Protein AF-A0AAU9QYN7-F1 (afdb_monomer)

Radius of gyration: 12.37 Å; Cα contacts (8 Å, |Δi|>4): 288; chains: 1; bounding box: 33×27×31 Å

Secondary structure (DSSP, 8-state):
--EEEESSEEEEEEEEEEEEEEEEEEEEEEEEEEEEEEEEEEEEEEEEEEEEEEEEEEEEEEEEEEEEEEEEEEEESS--EEEE--SS--------

Mean predicted aligned error: 6.16 Å

Structure (mmCIF, N/CA/C/O backbone):
data_AF-A0AAU9QYN7-F1
#
_entry.id   AF-A0AAU9QYN7-F1
#
loop_
_atom_site.group_PDB
_atom_site.id
_atom_site.type_symbol
_atom_site.label_atom_id
_atom_sit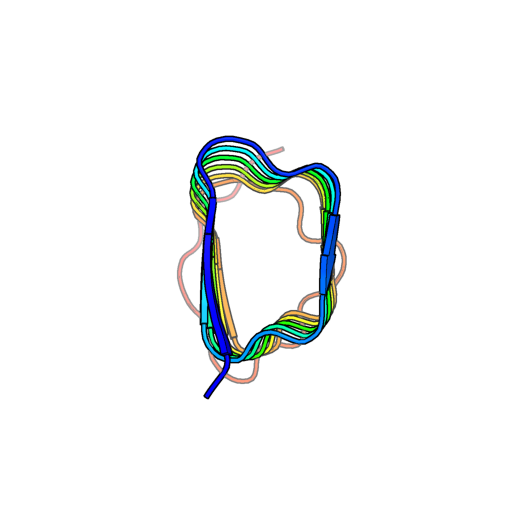e.label_alt_id
_atom_site.label_comp_id
_atom_site.label_asym_id
_atom_site.label_entity_id
_atom_site.label_seq_id
_atom_site.pdbx_PDB_ins_code
_atom_site.Cartn_x
_atom_site.Cartn_y
_atom_site.Cartn_z
_atom_site.occupancy
_atom_site.B_iso_or_equiv
_atom_site.auth_seq_id
_atom_site.auth_comp_id
_atom_site.auth_asym_id
_atom_site.auth_atom_id
_atom_site.pdbx_PDB_model_num
ATOM 1 N N . MET A 1 1 ? 12.927 -6.920 -10.450 1.00 75.50 1 MET A N 1
ATOM 2 C CA . MET A 1 1 ? 12.733 -6.107 -9.238 1.00 75.50 1 MET A CA 1
ATOM 3 C C . MET A 1 1 ? 12.424 -4.697 -9.678 1.00 75.50 1 MET A C 1
ATOM 5 O O . MET A 1 1 ? 13.339 -3.907 -9.887 1.00 75.50 1 MET A O 1
ATOM 9 N N . ASP A 1 2 ? 11.140 -4.434 -9.881 1.00 91.06 2 ASP A N 1
ATOM 10 C CA . ASP A 1 2 ? 10.606 -3.170 -10.371 1.00 91.06 2 ASP A CA 1
ATOM 11 C C . ASP A 1 2 ? 10.198 -2.288 -9.193 1.00 91.06 2 ASP A C 1
ATOM 13 O O . ASP A 1 2 ? 9.300 -2.610 -8.411 1.00 91.06 2 ASP A O 1
ATOM 17 N N . VAL A 1 3 ? 10.904 -1.165 -9.048 1.00 93.00 3 VAL A N 1
ATOM 18 C CA . VAL A 1 3 ? 10.745 -0.241 -7.924 1.00 93.00 3 VAL A CA 1
ATOM 19 C C . VAL A 1 3 ? 10.394 1.142 -8.447 1.00 93.00 3 VAL A C 1
ATOM 21 O O . VAL A 1 3 ? 11.114 1.691 -9.280 1.00 93.00 3 VAL A O 1
ATOM 24 N N . ALA A 1 4 ? 9.334 1.754 -7.915 1.00 91.62 4 ALA A N 1
ATOM 25 C CA . ALA A 1 4 ? 9.010 3.143 -8.229 1.00 91.6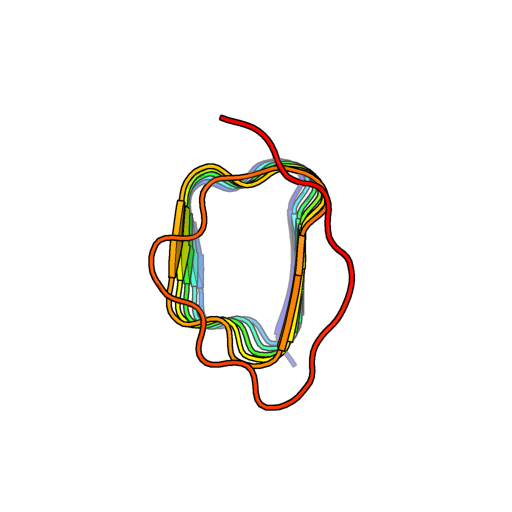2 4 ALA A CA 1
ATOM 26 C C . ALA A 1 4 ? 8.757 4.000 -6.992 1.00 91.62 4 ALA A C 1
ATOM 28 O O . ALA A 1 4 ? 8.053 3.624 -6.052 1.00 91.62 4 ALA A O 1
ATOM 29 N N . ALA A 1 5 ? 9.271 5.225 -7.050 1.00 93.12 5 ALA A N 1
ATOM 30 C CA . ALA A 1 5 ? 8.931 6.299 -6.134 1.00 93.12 5 ALA A CA 1
ATOM 31 C C . ALA A 1 5 ? 8.175 7.381 -6.910 1.00 93.12 5 ALA A C 1
ATOM 33 O O . ALA A 1 5 ? 8.741 8.072 -7.755 1.00 93.12 5 ALA A O 1
ATOM 34 N N . VAL A 1 6 ? 6.882 7.534 -6.629 1.00 90.69 6 VAL A N 1
ATOM 35 C CA . VAL A 1 6 ? 6.004 8.439 -7.372 1.00 90.69 6 VAL A CA 1
ATOM 36 C C . VAL A 1 6 ? 5.391 9.480 -6.444 1.00 90.69 6 VAL A C 1
ATOM 38 O O . VAL A 1 6 ? 4.692 9.183 -5.472 1.00 90.69 6 VAL A O 1
ATOM 41 N N . LYS A 1 7 ? 5.629 10.755 -6.762 1.00 89.69 7 LYS A N 1
ATOM 42 C CA . LYS A 1 7 ? 5.030 11.877 -6.028 1.00 89.69 7 LYS A CA 1
ATOM 43 C C . LYS A 1 7 ? 3.533 12.009 -6.329 1.00 89.69 7 LYS A C 1
ATOM 45 O O . LYS A 1 7 ? 2.742 12.240 -5.418 1.00 89.69 7 LYS A O 1
ATOM 50 N N . THR A 1 8 ? 3.166 11.832 -7.591 1.00 88.19 8 THR A N 1
ATOM 51 C CA . THR A 1 8 ? 1.795 11.901 -8.104 1.00 88.19 8 THR A CA 1
ATOM 52 C C . THR A 1 8 ? 1.685 10.947 -9.278 1.00 88.19 8 THR A C 1
ATOM 54 O O . THR A 1 8 ? 2.368 11.140 -10.279 1.00 88.19 8 THR A O 1
ATOM 57 N N . GLY A 1 9 ? 0.870 9.906 -9.135 1.00 82.25 9 GLY A N 1
ATOM 58 C CA . GLY A 1 9 ? 0.658 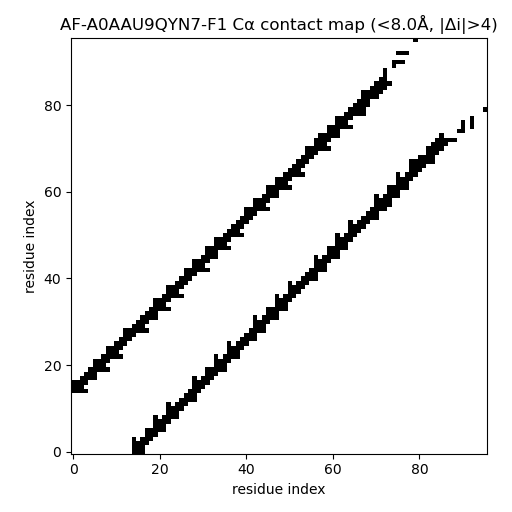8.889 -10.159 1.00 82.25 9 GLY A CA 1
ATOM 59 C C . GLY A 1 9 ? -0.826 8.664 -10.391 1.00 82.25 9 GLY A C 1
ATOM 60 O O . GLY A 1 9 ? -1.606 8.540 -9.446 1.00 82.25 9 GLY A O 1
ATOM 61 N N . THR A 1 10 ? -1.234 8.609 -11.652 1.00 85.88 10 THR A N 1
ATOM 62 C CA . THR A 1 10 ? -2.614 8.269 -12.010 1.00 85.88 10 THR A CA 1
ATOM 63 C C . THR A 1 10 ? -2.816 6.758 -11.932 1.00 85.88 10 THR A C 1
ATOM 65 O O . THR A 1 10 ? -3.726 6.290 -11.250 1.00 85.88 10 THR A O 1
ATOM 68 N N . VAL A 1 11 ? -1.926 5.983 -12.549 1.00 91.56 11 VAL A N 1
ATOM 69 C CA . VAL A 1 11 ? -1.988 4.520 -12.574 1.00 91.56 11 VAL A CA 1
ATOM 70 C C . VAL A 1 11 ? -0.587 3.947 -12.371 1.00 91.56 11 VAL A C 1
ATOM 72 O O . VAL A 1 11 ? 0.317 4.284 -13.128 1.00 91.56 11 VAL A O 1
ATOM 75 N N . LEU A 1 12 ? -0.413 3.079 -11.372 1.00 89.50 12 LEU A N 1
ATOM 76 C CA . LEU A 1 12 ? 0.750 2.193 -11.260 1.00 89.50 12 LEU A CA 1
ATOM 77 C C . LEU A 1 12 ? 0.284 0.740 -11.215 1.00 89.50 12 LEU A C 1
ATOM 79 O O . LEU A 1 12 ? -0.734 0.436 -10.581 1.00 89.50 12 LEU A O 1
ATOM 83 N N . ARG A 1 13 ? 1.019 -0.131 -11.904 1.00 92.19 13 ARG A N 1
ATOM 84 C CA . ARG A 1 13 ? 0.708 -1.551 -12.044 1.00 92.19 13 ARG A CA 1
ATOM 85 C C . ARG A 1 13 ? 1.972 -2.385 -12.101 1.00 92.19 13 ARG A C 1
ATOM 87 O O . ARG A 1 13 ? 2.947 -1.900 -12.660 1.00 92.19 13 ARG A O 1
ATOM 94 N N . ASP A 1 14 ? 1.880 -3.613 -11.604 1.00 93.06 1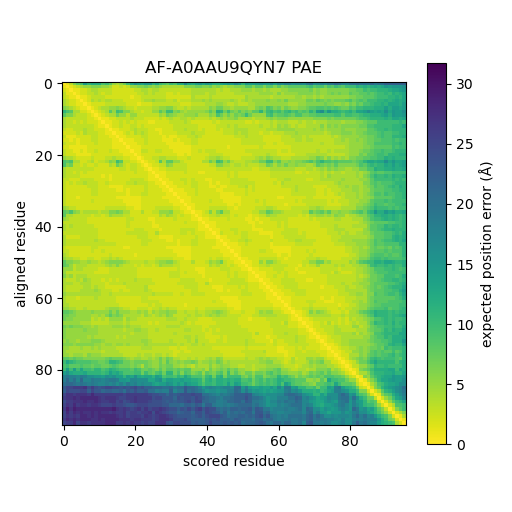4 ASP A N 1
ATOM 95 C CA . ASP A 1 14 ? 2.870 -4.670 -11.823 1.00 93.06 14 ASP A CA 1
ATOM 96 C C . ASP A 1 14 ? 4.267 -4.254 -11.324 1.00 93.06 14 ASP A C 1
ATOM 98 O O . ASP A 1 14 ? 5.252 -4.288 -12.054 1.00 93.06 14 ASP A O 1
ATOM 102 N N . LEU A 1 15 ? 4.324 -3.784 -10.073 1.00 91.06 15 LEU A N 1
ATOM 103 C CA . LEU A 1 15 ? 5.557 -3.357 -9.406 1.00 91.06 15 LEU A CA 1
ATOM 104 C C . LEU A 1 15 ? 5.839 -4.257 -8.211 1.00 91.06 15 LEU A C 1
ATOM 106 O O . LEU A 1 15 ? 4.958 -4.496 -7.389 1.00 91.06 15 LEU A O 1
ATOM 110 N N . ASP A 1 16 ? 7.098 -4.634 -8.024 1.00 93.94 16 ASP A N 1
ATOM 111 C CA . ASP A 1 16 ? 7.507 -5.320 -6.801 1.00 93.94 16 ASP A CA 1
ATOM 112 C C . ASP A 1 16 ? 7.395 -4.374 -5.593 1.00 93.94 16 ASP A C 1
ATOM 114 O O . ASP A 1 16 ? 6.864 -4.738 -4.544 1.00 93.94 16 ASP A O 1
ATOM 118 N N . VAL A 1 17 ? 7.856 -3.124 -5.736 1.00 92.31 17 VAL A N 1
ATOM 119 C CA . VAL A 1 17 ? 7.821 -2.132 -4.651 1.00 92.31 17 VAL A CA 1
ATOM 120 C C . VAL A 1 17 ? 7.397 -0.758 -5.161 1.00 92.31 17 VAL A C 1
ATOM 122 O O . VAL A 1 17 ? 8.017 -0.192 -6.061 1.00 92.31 17 VAL A O 1
ATOM 125 N N . ALA A 1 18 ? 6.398 -0.146 -4.522 1.00 92.81 18 ALA A N 1
ATOM 126 C CA . ALA A 1 18 ? 6.020 1.235 -4.813 1.00 92.81 18 ALA A CA 1
ATOM 127 C C . ALA A 1 18 ? 5.923 2.112 -3.562 1.00 92.81 18 ALA A C 1
ATOM 129 O O . ALA A 1 18 ? 5.254 1.787 -2.580 1.00 92.81 18 ALA A O 1
ATOM 130 N N . THR A 1 19 ? 6.517 3.301 -3.644 1.00 94.12 19 THR A N 1
ATOM 131 C CA . THR A 1 19 ? 6.289 4.390 -2.691 1.00 94.12 19 THR A CA 1
ATOM 132 C C . THR A 1 19 ? 5.536 5.513 -3.386 1.00 94.12 19 THR A C 1
ATOM 134 O O . THR A 1 19 ? 6.065 6.168 -4.283 1.00 94.12 19 THR A O 1
ATOM 137 N N . VAL A 1 20 ? 4.294 5.761 -2.968 1.00 92.06 20 VAL A N 1
ATOM 138 C CA . VAL A 1 20 ? 3.390 6.701 -3.637 1.00 92.06 20 VAL A CA 1
ATOM 139 C C . VAL A 1 20 ? 2.886 7.755 -2.658 1.00 92.06 20 VAL A C 1
ATOM 141 O O . VAL A 1 20 ? 2.217 7.461 -1.664 1.00 92.06 20 VAL A O 1
ATOM 144 N N . LYS A 1 21 ? 3.167 9.031 -2.939 1.00 91.81 21 LYS A N 1
ATOM 145 C CA . LYS A 1 21 ? 2.641 10.131 -2.115 1.00 91.81 21 LYS A CA 1
ATOM 146 C C . LYS A 1 21 ? 1.168 10.412 -2.431 1.00 91.81 21 LYS A C 1
ATOM 148 O O . LYS A 1 21 ? 0.382 10.592 -1.504 1.00 91.81 21 LYS A O 1
ATOM 153 N N . ALA A 1 22 ? 0.797 10.434 -3.706 1.00 88.81 22 ALA A N 1
ATOM 154 C CA . ALA A 1 22 ? -0.587 10.548 -4.153 1.00 88.81 22 ALA A CA 1
ATOM 155 C C . ALA A 1 22 ? -0.817 9.649 -5.376 1.00 88.81 22 ALA A C 1
ATOM 157 O O . ALA A 1 22 ? -0.165 9.832 -6.403 1.00 88.81 22 ALA A O 1
ATOM 158 N N . GLY A 1 23 ? -1.714 8.671 -5.250 1.00 86.12 23 GLY A N 1
ATOM 159 C CA . GLY A 1 23 ? -2.032 7.696 -6.293 1.00 86.12 23 GLY A C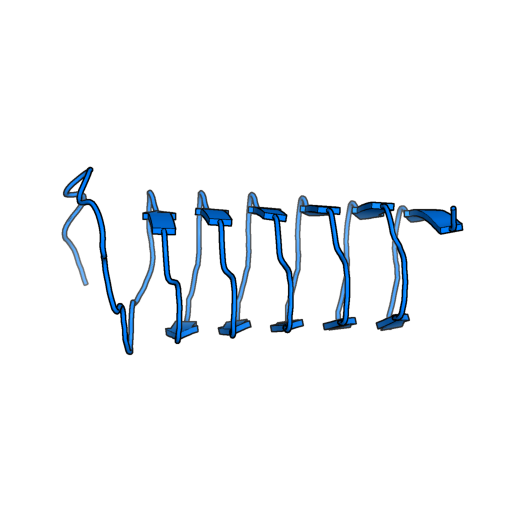A 1
ATOM 160 C C . GLY A 1 23 ? -3.535 7.596 -6.538 1.00 86.12 23 GLY A C 1
ATOM 161 O O . GLY A 1 23 ? -4.303 7.500 -5.580 1.00 86.12 23 GLY A O 1
ATOM 162 N N . MET A 1 24 ? -3.984 7.588 -7.796 1.00 86.31 24 MET A N 1
ATOM 163 C CA . MET A 1 24 ? -5.404 7.322 -8.078 1.00 86.31 24 MET A CA 1
ATOM 164 C C . MET A 1 24 ? -5.697 5.818 -8.116 1.00 86.31 24 MET A C 1
ATOM 166 O O . MET A 1 24 ? -6.639 5.371 -7.469 1.00 86.31 24 MET A O 1
ATOM 170 N N . SER A 1 25 ? -4.898 5.036 -8.847 1.00 91.88 25 SER A N 1
ATOM 171 C CA . SER A 1 25 ? -5.069 3.584 -8.983 1.00 91.88 25 SER A CA 1
ATOM 172 C C . SER A 1 25 ? -3.736 2.846 -8.866 1.00 91.88 25 SER A C 1
ATOM 174 O O . SER A 1 25 ? -2.841 3.071 -9.675 1.00 91.88 25 SER A O 1
ATOM 176 N N . LEU A 1 26 ? -3.627 1.945 -7.891 1.00 90.69 26 LEU A N 1
ATOM 177 C CA . LEU A 1 26 ? -2.465 1.082 -7.653 1.00 90.69 26 LEU A CA 1
ATOM 178 C C . LEU A 1 26 ? -2.920 -0.377 -7.689 1.00 90.69 26 LEU A C 1
ATOM 180 O O . LEU A 1 26 ? -3.906 -0.706 -7.022 1.00 90.69 26 LEU A O 1
ATOM 184 N N . ARG A 1 27 ? -2.265 -1.221 -8.494 1.00 93.31 27 ARG A N 1
ATOM 185 C CA . ARG A 1 27 ? -2.665 -2.626 -8.675 1.00 93.31 27 ARG A CA 1
ATOM 186 C C . ARG A 1 27 ? -1.493 -3.576 -8.839 1.00 93.31 27 ARG A C 1
ATOM 188 O O . ARG A 1 27 ? -0.544 -3.187 -9.505 1.00 93.31 27 ARG A O 1
ATOM 195 N N . ASN A 1 28 ? -1.620 -4.811 -8.360 1.00 93.75 28 ASN A N 1
ATOM 196 C CA . ASN A 1 28 ? -0.599 -5.852 -8.510 1.00 93.75 28 ASN A CA 1
ATOM 197 C C . ASN A 1 28 ? 0.753 -5.371 -7.969 1.00 93.75 28 ASN A C 1
ATOM 199 O O . ASN A 1 28 ? 1.722 -5.221 -8.716 1.00 93.75 28 ASN A O 1
ATOM 203 N N . LEU A 1 29 ? 0.772 -5.012 -6.685 1.00 90.31 29 LEU A N 1
ATOM 204 C CA . LEU A 1 29 ? 1.982 -4.558 -6.005 1.00 90.31 29 LEU A CA 1
ATOM 205 C C . LEU A 1 29 ? 2.319 -5.530 -4.885 1.00 90.31 29 LEU A C 1
ATOM 207 O O . LEU A 1 29 ? 1.503 -5.700 -3.982 1.00 90.31 29 LEU A O 1
ATOM 211 N N . ALA A 1 30 ? 3.532 -6.078 -4.874 1.00 92.62 30 ALA A N 1
ATOM 212 C CA . ALA A 1 30 ? 3.939 -6.923 -3.754 1.00 92.62 30 ALA A CA 1
ATOM 213 C C . ALA A 1 30 ? 4.055 -6.083 -2.468 1.00 92.62 30 ALA A C 1
ATOM 215 O O . ALA A 1 30 ? 3.475 -6.420 -1.440 1.00 92.62 30 ALA A O 1
ATOM 216 N N . LEU A 1 31 ? 4.725 -4.923 -2.527 1.00 92.62 31 LEU A N 1
ATOM 217 C CA . LEU A 1 31 ? 4.814 -3.988 -1.401 1.00 92.62 31 LEU A CA 1
ATOM 218 C C . LEU A 1 31 ? 4.467 -2.553 -1.806 1.00 92.62 31 LEU A C 1
ATOM 220 O O . LEU A 1 31 ? 5.093 -1.960 -2.686 1.00 92.62 31 LEU A O 1
ATOM 224 N N . ALA A 1 32 ? 3.517 -1.939 -1.097 1.00 92.31 32 ALA A N 1
ATOM 225 C CA . ALA A 1 32 ? 3.124 -0.552 -1.327 1.00 92.31 32 ALA A CA 1
ATOM 226 C C . ALA A 1 32 ? 3.144 0.294 -0.049 1.00 92.31 32 ALA A C 1
ATOM 228 O O . ALA A 1 32 ? 2.483 -0.014 0.943 1.00 92.31 32 ALA A O 1
ATOM 229 N N . THR A 1 33 ? 3.818 1.443 -0.110 1.00 94.69 33 THR A N 1
ATOM 230 C CA . THR A 1 33 ? 3.682 2.514 0.886 1.00 94.69 33 THR A CA 1
ATOM 231 C C . THR A 1 33 ? 2.966 3.700 0.263 1.00 94.69 33 THR A C 1
ATOM 233 O O . THR A 1 33 ? 3.481 4.344 -0.652 1.00 94.69 33 THR A O 1
ATOM 236 N N . VAL A 1 34 ? 1.771 4.014 0.764 1.00 92.50 34 VAL A N 1
ATOM 237 C CA . VAL A 1 34 ? 0.864 4.980 0.138 1.00 92.50 34 VAL A CA 1
ATOM 238 C C . VAL A 1 34 ? 0.397 6.019 1.147 1.00 92.50 34 VAL A C 1
ATOM 240 O O . VAL A 1 34 ? -0.275 5.719 2.136 1.00 92.50 34 VAL A O 1
ATOM 243 N N . LYS A 1 35 ? 0.722 7.289 0.894 1.00 93.12 35 LYS A N 1
ATOM 244 C CA . LYS A 1 35 ? 0.250 8.382 1.758 1.00 93.12 35 LYS A CA 1
ATOM 245 C C . LYS A 1 35 ? -1.214 8.718 1.470 1.00 93.12 35 LYS A C 1
ATOM 247 O O . LYS A 1 35 ? -2.007 8.791 2.404 1.00 93.12 35 LYS A O 1
ATOM 252 N N . THR A 1 36 ? -1.565 8.881 0.199 1.00 89.94 36 THR A N 1
ATOM 253 C CA . THR A 1 36 ? -2.946 9.099 -0.237 1.00 89.94 36 THR A CA 1
ATOM 254 C C . THR A 1 36 ? -3.218 8.254 -1.475 1.00 89.94 36 THR A C 1
ATOM 256 O O . THR A 1 36 ? -2.575 8.453 -2.503 1.00 89.94 36 THR A O 1
ATOM 259 N N . GLY A 1 37 ? -4.157 7.315 -1.377 1.00 86.88 37 GLY A N 1
ATOM 260 C CA . GLY A 1 37 ? -4.583 6.456 -2.479 1.00 86.88 37 GLY A CA 1
ATOM 261 C C . GLY A 1 37 ? -6.099 6.475 -2.646 1.00 86.88 37 GLY A C 1
ATOM 262 O O . GLY A 1 37 ? -6.824 6.436 -1.655 1.00 86.88 37 GLY A O 1
ATOM 263 N N . MET A 1 38 ? -6.611 6.523 -3.876 1.00 88.69 38 MET A N 1
ATOM 264 C CA . MET A 1 38 ? -8.054 6.335 -4.089 1.00 88.69 38 MET A CA 1
ATOM 265 C C . MET A 1 38 ? -8.418 4.860 -4.207 1.00 88.69 38 MET A C 1
ATOM 267 O O . MET A 1 38 ? -9.272 4.389 -3.462 1.00 88.69 38 MET A O 1
ATOM 271 N N . VAL A 1 39 ? -7.756 4.120 -5.094 1.00 92.56 39 VAL A N 1
ATOM 272 C CA . VAL A 1 39 ? -8.039 2.703 -5.331 1.00 92.56 39 VAL A CA 1
ATOM 273 C C . VAL A 1 39 ? -6.749 1.898 -5.226 1.00 92.56 39 VAL A C 1
ATOM 275 O O . VAL A 1 39 ? -5.825 2.114 -6.008 1.00 92.56 39 VAL A O 1
ATOM 278 N N . LEU A 1 40 ? -6.710 0.952 -4.287 1.00 90.44 40 LEU A N 1
ATOM 279 C CA . LEU A 1 40 ? -5.643 -0.039 -4.142 1.00 90.44 40 LEU A CA 1
ATOM 280 C C . LEU A 1 40 ? -6.241 -1.441 -4.265 1.00 90.44 40 LEU A C 1
ATOM 282 O O . LEU A 1 40 ? -7.251 -1.720 -3.610 1.00 90.44 40 LEU A O 1
ATOM 286 N N . ARG A 1 41 ? -5.664 -2.286 -5.123 1.00 93.25 41 ARG A N 1
ATOM 287 C CA . ARG A 1 41 ? -6.136 -3.661 -5.342 1.00 93.25 41 ARG A CA 1
ATOM 288 C C . ARG A 1 41 ? -4.995 -4.633 -5.541 1.00 93.25 41 ARG A C 1
ATOM 290 O O . ARG A 1 41 ? -4.056 -4.258 -6.231 1.00 93.25 41 ARG A O 1
ATOM 297 N N . ASP A 1 42 ? -5.147 -5.854 -5.053 1.00 93.62 42 ASP A N 1
ATOM 298 C CA . ASP A 1 42 ? -4.200 -6.939 -5.319 1.00 93.62 42 ASP A CA 1
ATOM 299 C C . ASP A 1 42 ? -2.809 -6.551 -4.782 1.00 93.62 42 ASP A C 1
ATOM 301 O O . ASP A 1 42 ? -1.859 -6.313 -5.535 1.00 93.62 42 ASP A O 1
ATOM 305 N N . LEU A 1 43 ? -2.751 -6.328 -3.463 1.00 90.62 43 LEU A N 1
ATOM 306 C CA . LEU A 1 43 ? -1.531 -5.949 -2.749 1.00 90.62 43 LEU A CA 1
ATOM 307 C C . LEU A 1 43 ? -1.190 -6.999 -1.694 1.00 90.62 43 LEU A C 1
ATOM 309 O O . LEU A 1 43 ? -1.961 -7.183 -0.751 1.00 90.62 43 LEU A O 1
ATOM 313 N N . ASP A 1 44 ? 0.004 -7.580 -1.770 1.00 91.69 44 ASP A N 1
ATOM 314 C CA . ASP A 1 44 ? 0.433 -8.558 -0.762 1.00 91.69 44 ASP A CA 1
ATOM 315 C C . ASP A 1 44 ? 0.719 -7.849 0.575 1.00 91.69 44 ASP A C 1
ATOM 317 O O . ASP A 1 44 ? 0.282 -8.272 1.647 1.00 91.69 44 ASP A O 1
ATOM 321 N N . GLY A 1 45 ? 1.401 -6.700 0.518 1.00 91.00 45 GLY A N 1
ATOM 322 C CA . GLY A 1 45 ? 1.696 -5.852 1.670 1.00 91.00 45 GLY A CA 1
ATOM 323 C C . GLY A 1 45 ? 1.425 -4.372 1.406 1.00 91.00 45 GLY A C 1
ATOM 324 O O . GLY A 1 45 ? 1.987 -3.766 0.493 1.00 91.00 45 GLY A O 1
ATOM 325 N N . ALA A 1 46 ? 0.606 -3.744 2.251 1.00 90.94 46 ALA A N 1
ATOM 326 C CA . ALA A 1 46 ? 0.227 -2.343 2.097 1.00 90.94 46 ALA A CA 1
ATOM 327 C C . ALA A 1 46 ? 0.309 -1.545 3.405 1.00 90.94 46 ALA A C 1
ATOM 329 O O . ALA A 1 46 ? -0.361 -1.854 4.390 1.00 90.94 46 ALA A O 1
ATOM 330 N N . ALA A 1 47 ? 1.039 -0.431 3.381 1.00 93.25 47 ALA A N 1
ATOM 331 C CA . ALA A 1 47 ? 0.987 0.604 4.409 1.00 93.25 47 ALA A CA 1
ATOM 332 C C . ALA A 1 47 ? 0.296 1.851 3.845 1.00 93.25 47 ALA A C 1
ATOM 334 O O . ALA A 1 47 ? 0.854 2.563 3.007 1.00 93.25 47 ALA A O 1
ATOM 335 N N . VAL A 1 48 ? -0.924 2.135 4.305 1.00 90.56 48 VAL A N 1
ATOM 336 C CA . VAL A 1 48 ? -1.781 3.186 3.742 1.00 90.56 48 VAL A CA 1
ATOM 337 C C . VAL A 1 48 ? -2.208 4.183 4.809 1.00 90.56 48 VAL A C 1
ATOM 339 O O . VAL A 1 48 ? -2.897 3.857 5.777 1.00 90.56 48 VAL A O 1
ATOM 342 N N . LYS A 1 49 ? -1.836 5.453 4.627 1.00 91.50 49 LYS A N 1
ATOM 343 C CA . LYS A 1 49 ? -2.258 6.51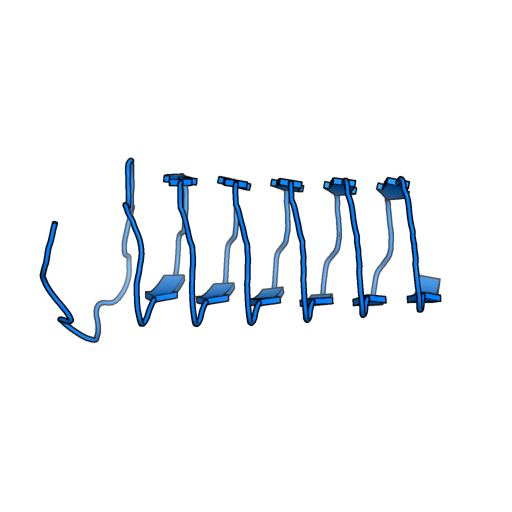3 5.552 1.00 91.50 49 LYS A CA 1
ATOM 344 C C . LYS A 1 49 ? -3.702 6.945 5.288 1.00 91.50 49 LYS A C 1
ATOM 346 O O . LYS A 1 49 ? -4.487 7.014 6.229 1.00 91.50 49 LYS A O 1
ATOM 351 N N . THR A 1 50 ? -4.050 7.197 4.032 1.00 88.69 50 THR A N 1
ATOM 352 C CA . THR A 1 50 ? -5.421 7.513 3.622 1.00 88.69 50 THR A CA 1
ATOM 353 C C . THR A 1 50 ? -5.751 6.764 2.338 1.00 88.69 50 THR A C 1
ATOM 355 O O . THR A 1 50 ? -5.097 6.982 1.319 1.00 88.69 50 THR A O 1
ATOM 358 N N . GLY A 1 51 ? -6.759 5.897 2.394 1.00 86.06 51 GLY A N 1
ATOM 359 C CA . GLY A 1 51 ? -7.266 5.121 1.268 1.00 86.06 51 GLY A CA 1
ATOM 360 C C . GLY A 1 51 ? -8.784 5.241 1.145 1.00 86.06 51 GLY A C 1
ATOM 361 O O . GLY A 1 51 ? -9.481 5.207 2.155 1.00 86.06 51 GLY A O 1
ATOM 362 N N . MET A 1 52 ? -9.322 5.373 -0.067 1.00 86.69 52 MET A N 1
ATOM 363 C CA . MET A 1 52 ? -10.780 5.355 -0.251 1.00 86.69 52 MET A CA 1
ATOM 364 C C . MET A 1 52 ? -11.289 3.921 -0.421 1.00 86.69 52 MET A C 1
ATOM 366 O O . MET A 1 52 ? -12.124 3.463 0.352 1.00 86.69 52 MET A O 1
ATOM 370 N N . VAL A 1 53 ? -10.737 3.180 -1.378 1.00 89.81 53 VAL A N 1
ATOM 371 C CA . VAL A 1 53 ? -11.111 1.797 -1.683 1.00 89.81 53 VAL A CA 1
ATOM 372 C C . VAL A 1 53 ? -9.869 0.917 -1.618 1.00 89.81 53 VAL A C 1
ATOM 374 O O . VAL A 1 53 ? -8.947 1.101 -2.413 1.00 89.81 53 VAL A O 1
ATOM 377 N N . LEU A 1 54 ? -9.865 -0.054 -0.703 1.00 87.69 54 LEU A N 1
ATOM 378 C CA . LEU A 1 54 ? -8.837 -1.093 -0.617 1.00 87.69 54 LEU A CA 1
ATOM 379 C C . LEU A 1 54 ? -9.485 -2.466 -0.770 1.00 87.69 54 LEU A C 1
ATOM 381 O O . LEU A 1 54 ? -10.479 -2.762 -0.096 1.00 87.69 54 LEU A O 1
ATOM 385 N N . ARG A 1 55 ? -8.951 -3.274 -1.686 1.00 89.75 55 ARG A N 1
ATOM 386 C CA . ARG A 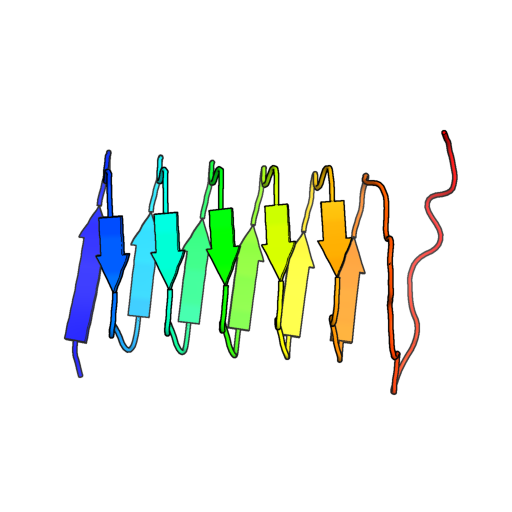1 55 ? -9.486 -4.598 -2.011 1.00 89.75 55 ARG A CA 1
ATOM 387 C C . ARG A 1 55 ? -8.378 -5.615 -2.179 1.00 89.75 55 ARG A C 1
ATOM 389 O O . ARG A 1 55 ? -7.375 -5.266 -2.782 1.00 89.75 55 ARG A O 1
ATOM 396 N N . ASP A 1 56 ? -8.616 -6.837 -1.724 1.00 90.19 56 ASP A N 1
ATOM 397 C CA . ASP A 1 56 ? -7.735 -7.974 -2.009 1.00 90.19 56 ASP A CA 1
ATOM 398 C C . ASP A 1 56 ? -6.313 -7.672 -1.502 1.00 90.19 56 ASP A C 1
ATOM 400 O O . ASP A 1 56 ? -5.356 -7.528 -2.262 1.00 90.19 56 ASP A O 1
ATOM 404 N N . LEU A 1 57 ? -6.239 -7.423 -0.190 1.00 86.50 57 LEU A N 1
ATOM 405 C CA . LEU A 1 57 ? -5.003 -7.109 0.523 1.00 86.50 57 LEU A CA 1
ATOM 406 C C . LEU A 1 57 ? -4.686 -8.244 1.492 1.00 86.50 57 LEU A C 1
ATOM 408 O O . LEU A 1 57 ? -5.467 -8.499 2.414 1.00 86.50 57 LEU A O 1
ATOM 412 N N . ASP A 1 58 ? -3.520 -8.862 1.348 1.00 88.06 58 ASP A N 1
ATOM 413 C CA . ASP A 1 58 ? -3.125 -9.938 2.255 1.00 88.06 58 ASP A CA 1
ATOM 414 C C . ASP A 1 58 ? -2.723 -9.374 3.619 1.00 88.06 58 ASP A C 1
ATOM 416 O O . ASP A 1 58 ? -3.287 -9.761 4.647 1.00 88.06 58 ASP A O 1
ATOM 420 N N . VAL A 1 59 ? -1.810 -8.398 3.638 1.00 87.62 59 VAL A N 1
ATOM 421 C CA . VAL A 1 59 ? -1.353 -7.721 4.858 1.00 87.62 59 VAL A CA 1
ATOM 422 C C . VAL A 1 59 ? -1.487 -6.209 4.721 1.00 87.62 59 VAL A C 1
ATOM 424 O O . VAL A 1 59 ? -0.834 -5.575 3.893 1.00 87.62 59 VAL A O 1
ATOM 427 N N . ALA A 1 60 ? -2.309 -5.593 5.574 1.00 86.38 60 ALA A N 1
ATOM 428 C CA . ALA A 1 60 ? -2.621 -4.169 5.481 1.00 86.38 60 ALA A CA 1
ATOM 429 C C . ALA A 1 60 ? -2.493 -3.416 6.811 1.00 86.38 60 ALA A C 1
ATOM 431 O O . ALA A 1 60 ? -3.123 -3.756 7.810 1.00 86.38 60 ALA A O 1
ATOM 432 N N . ALA A 1 61 ? -1.777 -2.295 6.799 1.00 88.94 61 ALA A N 1
ATOM 433 C CA . ALA A 1 61 ? -1.819 -1.288 7.852 1.00 88.94 61 ALA A CA 1
ATOM 434 C C . ALA A 1 61 ? -2.487 -0.019 7.310 1.00 88.94 61 ALA A C 1
ATOM 436 O O . ALA A 1 61 ? -1.891 0.727 6.532 1.00 88.94 61 ALA A O 1
ATOM 437 N N . VAL A 1 62 ? -3.731 0.239 7.720 1.00 85.88 62 VAL A N 1
ATOM 438 C CA . VAL A 1 62 ? -4.550 1.347 7.214 1.00 85.88 62 VAL A CA 1
ATOM 439 C C . VAL A 1 62 ? -4.882 2.321 8.339 1.00 85.88 62 VAL A C 1
ATOM 441 O O . VAL A 1 62 ? -5.545 1.980 9.318 1.00 85.88 62 VAL A O 1
ATOM 444 N N . LYS A 1 63 ? -4.469 3.584 8.207 1.00 87.06 63 LYS A N 1
ATOM 445 C CA . LYS A 1 63 ? -4.836 4.610 9.197 1.00 87.06 63 LYS A CA 1
ATOM 446 C C . LYS A 1 63 ? -6.254 5.142 8.972 1.00 87.06 63 LYS A C 1
ATOM 448 O O . LYS A 1 63 ? -7.008 5.250 9.936 1.00 87.06 63 LYS A O 1
ATOM 453 N N . THR A 1 64 ? -6.609 5.445 7.727 1.00 84.25 64 THR A N 1
ATOM 454 C CA . THR A 1 64 ? -7.960 5.866 7.342 1.00 84.25 64 THR A CA 1
ATOM 455 C C . THR A 1 64 ? -8.358 5.179 6.037 1.00 84.25 64 THR A C 1
ATOM 457 O O . THR A 1 64 ? -7.703 5.393 5.019 1.00 84.25 64 THR A O 1
ATOM 460 N N . GLY A 1 65 ? -9.415 4.369 6.072 1.00 82.38 65 GLY A N 1
ATOM 461 C CA . GLY A 1 65 ? -10.029 3.685 4.931 1.00 82.38 65 GLY A CA 1
ATOM 462 C C . GLY A 1 65 ? -11.507 4.062 4.798 1.00 82.38 65 GLY A C 1
ATOM 463 O O . GLY A 1 65 ? -12.138 4.286 5.820 1.00 82.38 65 GLY A O 1
ATOM 464 N N . MET A 1 66 ? -12.093 4.129 3.599 1.00 81.94 66 MET A N 1
ATOM 465 C CA . MET A 1 66 ? -13.562 4.259 3.476 1.00 81.94 66 MET A CA 1
ATOM 466 C C . MET A 1 66 ? -14.252 2.942 3.144 1.00 81.94 66 MET A C 1
ATOM 468 O O . MET A 1 66 ? -15.298 2.676 3.700 1.00 81.94 66 MET A O 1
ATOM 472 N N . SER A 1 67 ? -13.696 2.118 2.260 1.00 85.12 67 SER A N 1
ATOM 473 C CA . SER A 1 67 ? -14.264 0.820 1.893 1.00 85.12 67 SER A CA 1
ATOM 474 C C . SER A 1 67 ? -13.158 -0.221 1.835 1.00 85.12 67 SER A C 1
ATOM 476 O O . SER A 1 67 ? -12.365 -0.232 0.889 1.00 85.12 67 SER A O 1
ATOM 478 N N . LEU A 1 68 ? -13.157 -1.126 2.810 1.00 83.38 68 LEU A N 1
ATOM 479 C CA . LEU A 1 68 ? -12.192 -2.217 2.937 1.00 83.38 68 LEU A CA 1
ATOM 480 C C . LEU A 1 68 ? -12.879 -3.558 2.661 1.00 83.38 68 LEU A C 1
ATOM 482 O O . LEU A 1 68 ? -13.910 -3.861 3.268 1.00 83.38 68 LEU A O 1
ATOM 486 N N . ARG A 1 69 ? -12.349 -4.350 1.725 1.00 84.88 69 ARG A N 1
ATOM 487 C CA . ARG A 1 69 ? -12.925 -5.645 1.329 1.00 84.88 69 ARG A CA 1
ATOM 488 C C . ARG A 1 69 ? -11.838 -6.678 1.058 1.00 84.88 69 ARG A C 1
ATOM 490 O O . ARG A 1 69 ? -10.893 -6.362 0.352 1.00 84.88 69 ARG A O 1
ATOM 497 N N . ASN A 1 70 ? -12.042 -7.911 1.517 1.00 85.56 70 ASN A N 1
ATOM 498 C CA . ASN A 1 70 ? -11.122 -9.033 1.298 1.00 85.56 70 ASN A CA 1
ATOM 499 C C . ASN A 1 70 ? -9.724 -8.710 1.838 1.00 85.56 70 ASN A C 1
ATOM 501 O O . ASN A 1 70 ? -8.741 -8.698 1.105 1.00 85.56 70 ASN A O 1
ATOM 505 N N . LEU A 1 71 ? -9.670 -8.355 3.121 1.00 80.81 71 LEU A N 1
ATOM 506 C CA . LEU A 1 71 ? -8.410 -8.202 3.834 1.00 80.81 71 LEU A CA 1
ATOM 507 C C . LEU A 1 71 ? -8.191 -9.486 4.638 1.00 80.81 71 LEU A C 1
ATOM 509 O O . LEU A 1 71 ? -9.078 -9.851 5.416 1.00 80.81 71 LEU A O 1
ATOM 513 N N . ALA A 1 72 ? -7.056 -10.160 4.441 1.00 84.12 72 ALA A N 1
ATOM 514 C CA . ALA A 1 72 ? -6.736 -11.392 5.169 1.00 84.12 72 ALA A CA 1
ATOM 515 C C . ALA A 1 72 ? -6.189 -11.084 6.574 1.00 84.12 72 ALA A C 1
ATOM 517 O O . ALA A 1 72 ? -6.627 -11.660 7.573 1.00 84.12 72 ALA A O 1
ATOM 518 N N . MET A 1 73 ? -5.264 -10.126 6.663 1.00 83.06 73 MET A N 1
ATOM 519 C CA . MET A 1 73 ? -4.733 -9.579 7.910 1.00 83.06 73 MET A CA 1
ATOM 520 C C . MET A 1 73 ? -4.665 -8.058 7.814 1.00 83.06 73 MET A C 1
ATOM 522 O O . MET A 1 73 ? -3.976 -7.504 6.958 1.00 83.06 73 MET A O 1
ATOM 526 N N . ALA A 1 74 ? -5.380 -7.358 8.698 1.00 79.75 74 ALA A N 1
ATOM 527 C CA . ALA A 1 74 ? -5.397 -5.904 8.658 1.00 79.75 74 ALA A CA 1
ATOM 528 C C . ALA A 1 74 ? -5.500 -5.233 10.020 1.00 79.75 74 ALA A C 1
ATOM 530 O O . ALA A 1 74 ? -6.320 -5.602 10.859 1.00 79.75 74 ALA A O 1
ATOM 531 N N . THR A 1 75 ? -4.737 -4.152 10.157 1.00 84.50 75 THR A N 1
ATOM 532 C CA . THR A 1 75 ? -4.860 -3.183 11.242 1.00 84.50 75 THR A CA 1
ATOM 533 C C . THR A 1 75 ? -5.450 -1.905 10.673 1.00 84.50 75 THR A C 1
ATOM 535 O O . THR A 1 75 ? -4.798 -1.204 9.896 1.00 84.50 75 THR A O 1
ATOM 538 N N . VAL A 1 76 ? -6.685 -1.585 11.061 1.00 81.00 76 VAL A N 1
ATOM 539 C CA . VAL A 1 76 ? -7.414 -0.411 10.567 1.00 81.00 76 VAL A CA 1
ATOM 540 C C . VAL A 1 76 ? -7.727 0.513 11.733 1.00 81.00 76 VAL A C 1
ATOM 542 O O . VAL A 1 76 ? -8.421 0.118 12.662 1.00 81.00 76 VAL A O 1
ATOM 545 N N . LYS A 1 77 ? -7.243 1.760 11.691 1.00 83.19 77 LYS A N 1
ATOM 546 C CA . LYS A 1 77 ? -7.523 2.727 12.767 1.00 83.19 77 LYS A CA 1
ATOM 547 C C . LYS A 1 77 ? -8.885 3.416 12.619 1.00 83.19 77 LYS A C 1
ATOM 549 O O . LYS A 1 77 ? -9.527 3.693 13.627 1.00 83.19 77 LYS A O 1
ATOM 554 N N . LYS A 1 78 ? -9.293 3.752 11.393 1.00 79.94 78 LYS A N 1
ATOM 555 C CA . LYS A 1 78 ? -10.605 4.333 11.066 1.00 79.94 78 LYS A CA 1
ATOM 556 C C . LYS A 1 78 ? -11.054 3.855 9.691 1.00 79.94 78 LYS A C 1
ATOM 558 O O . LYS A 1 78 ? -10.282 3.983 8.741 1.00 79.94 78 LYS A O 1
ATOM 563 N N . GLY A 1 79 ? -12.287 3.372 9.572 1.00 74.81 79 GLY A N 1
ATOM 564 C CA . GLY A 1 79 ? -12.894 3.098 8.275 1.00 74.81 79 GLY A CA 1
ATOM 565 C C . GLY A 1 79 ? -14.054 2.122 8.290 1.00 74.81 79 GLY A C 1
ATOM 566 O O . GLY A 1 79 ? -14.297 1.471 9.301 1.00 74.81 79 GLY A O 1
ATOM 567 N N . ILE A 1 80 ? -14.730 2.004 7.145 1.00 77.62 80 ILE A N 1
ATOM 568 C CA . ILE A 1 80 ? -15.828 1.053 6.960 1.00 77.62 80 ILE A CA 1
ATOM 569 C C . ILE A 1 80 ? -15.275 -0.217 6.313 1.00 77.62 80 ILE A C 1
ATOM 571 O O . ILE A 1 80 ? -14.660 -0.200 5.238 1.00 77.62 80 ILE A O 1
ATOM 575 N N . VAL A 1 81 ? -15.481 -1.337 6.999 1.00 72.06 81 VAL A N 1
ATOM 576 C CA . VAL A 1 81 ? -15.034 -2.658 6.567 1.00 72.06 81 VAL A CA 1
ATOM 577 C C . VAL A 1 81 ? -16.245 -3.434 6.074 1.00 72.06 81 VAL A C 1
ATOM 579 O O . VAL A 1 81 ? -17.119 -3.800 6.849 1.00 72.06 81 VAL A O 1
ATOM 582 N N . HIS A 1 82 ? -16.304 -3.674 4.767 1.00 68.94 82 HIS A N 1
ATOM 583 C CA . HIS A 1 82 ? -17.430 -4.360 4.132 1.00 68.94 82 HIS A CA 1
ATOM 584 C C . HIS A 1 82 ? -17.290 -5.884 4.150 1.00 68.94 82 HIS A C 1
ATOM 586 O O . HIS A 1 82 ? -18.291 -6.589 4.063 1.00 68.94 82 HIS A O 1
ATOM 592 N N . ARG A 1 83 ? -16.059 -6.403 4.198 1.00 65.31 83 ARG A N 1
ATOM 593 C CA . ARG A 1 83 ? -15.780 -7.838 4.335 1.00 65.31 83 ARG A CA 1
ATOM 594 C C . ARG A 1 83 ? -14.351 -8.030 4.816 1.00 65.31 83 ARG A C 1
ATOM 596 O O . ARG A 1 83 ? -13.415 -7.608 4.136 1.00 65.31 83 ARG A O 1
ATOM 603 N N . PHE A 1 84 ? -14.215 -8.679 5.960 1.00 65.19 84 PHE A N 1
ATOM 604 C CA . PHE A 1 84 ? -12.948 -9.040 6.576 1.00 65.19 84 PHE A CA 1
ATOM 605 C C . PHE A 1 84 ? -12.983 -10.536 6.844 1.00 65.19 84 PHE A C 1
ATOM 607 O O . PHE A 1 84 ? -13.938 -11.004 7.457 1.00 65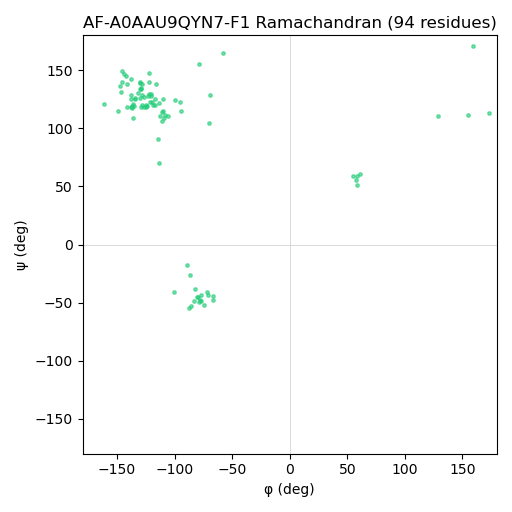.19 84 PHE A O 1
ATOM 614 N N . GLU A 1 85 ? -11.973 -11.266 6.379 1.00 63.22 85 GLU A N 1
ATOM 615 C CA . GLU A 1 85 ? -11.829 -12.706 6.626 1.00 63.22 85 GLU A CA 1
ATOM 616 C C . GLU A 1 85 ? -10.580 -12.905 7.507 1.00 63.22 85 GLU A C 1
ATOM 618 O O . GLU A 1 85 ? -9.535 -13.336 7.012 1.00 63.22 85 GLU A O 1
ATOM 623 N N . PRO A 1 86 ? -10.622 -12.504 8.796 1.00 57.22 86 PRO A N 1
ATOM 624 C CA . PRO A 1 86 ? -9.444 -12.537 9.646 1.00 57.22 86 PRO A CA 1
ATOM 625 C C . PRO A 1 86 ? -9.033 -13.965 9.960 1.00 57.22 86 PRO A C 1
ATOM 627 O O . PRO A 1 86 ? -9.812 -14.737 10.518 1.00 57.22 86 PRO A O 1
ATOM 630 N N . ARG A 1 87 ? -7.758 -14.274 9.726 1.00 56.09 87 ARG A N 1
ATOM 631 C CA . ARG A 1 87 ? -7.106 -15.418 10.381 1.00 56.09 87 ARG A CA 1
ATOM 632 C C . ARG A 1 87 ? -6.464 -15.049 11.722 1.00 56.09 87 ARG A C 1
ATOM 634 O O . ARG A 1 87 ? -6.286 -15.938 12.541 1.00 56.09 87 ARG A O 1
ATOM 641 N N . PHE A 1 88 ? -6.219 -13.763 11.997 1.00 43.34 88 PHE A N 1
ATOM 642 C CA . PHE A 1 88 ? -5.836 -13.243 13.317 1.00 43.34 88 PHE A CA 1
ATOM 643 C C . PHE A 1 88 ? -6.393 -11.821 13.530 1.00 43.34 88 PHE A C 1
ATOM 645 O O . PHE A 1 88 ? -6.382 -10.988 12.623 1.00 43.34 88 PHE A O 1
ATOM 652 N N . LEU A 1 89 ? -6.928 -11.570 14.729 1.00 52.41 89 LEU A N 1
ATOM 653 C CA . LEU A 1 89 ? -7.548 -10.310 15.169 1.00 52.41 89 LEU A CA 1
ATOM 654 C C . LEU A 1 89 ? -6.484 -9.255 15.551 1.00 52.41 89 LEU A C 1
ATOM 656 O O . LEU A 1 89 ? -5.416 -9.654 16.006 1.00 52.41 89 LEU A O 1
ATOM 660 N N . LEU A 1 90 ? -6.816 -7.946 15.483 1.00 51.9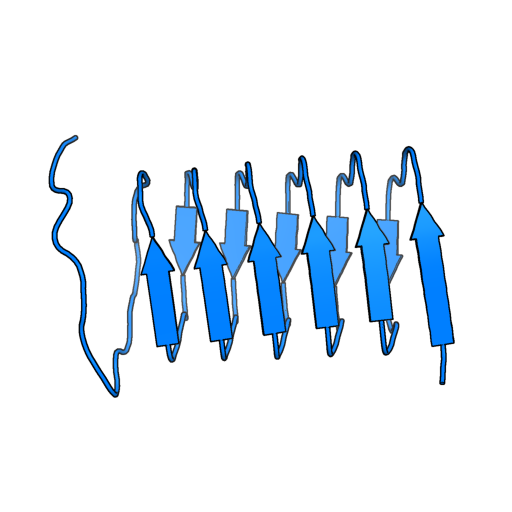4 90 LEU A N 1
ATOM 661 C CA . LEU A 1 90 ? -6.676 -6.933 16.573 1.00 51.94 90 LEU A CA 1
ATOM 662 C C . LEU A 1 90 ? -6.551 -5.468 16.074 1.00 51.94 90 LEU A C 1
ATOM 664 O O . LEU A 1 90 ? -5.520 -5.052 15.559 1.00 51.94 90 LEU A O 1
ATOM 668 N N . ASN A 1 91 ? -7.564 -4.634 16.332 1.00 46.31 91 ASN A N 1
ATOM 669 C CA . ASN A 1 91 ? -7.615 -3.623 17.409 1.00 46.31 91 ASN A CA 1
ATOM 670 C C . ASN A 1 91 ? -8.900 -2.803 17.195 1.00 46.31 91 ASN A C 1
ATOM 672 O O . ASN A 1 91 ? -9.072 -2.134 16.177 1.00 46.31 91 ASN A O 1
ATOM 676 N N . HIS A 1 92 ? -9.836 -2.941 18.129 1.00 49.25 92 HIS A N 1
ATOM 677 C CA . HIS A 1 92 ? -11.176 -2.380 18.048 1.00 49.25 92 HIS A CA 1
ATOM 678 C C . HIS A 1 92 ? -11.117 -0.851 18.192 1.00 49.25 92 HIS A C 1
ATOM 680 O O . HIS A 1 92 ? -10.958 -0.320 19.287 1.00 49.25 92 HIS A O 1
ATOM 686 N N . GLY A 1 93 ? -11.287 -0.141 17.081 1.00 42.59 93 GLY A N 1
ATOM 687 C CA . GLY A 1 93 ? -11.779 1.231 17.067 1.00 42.59 93 GLY A CA 1
ATOM 688 C C . GLY A 1 93 ? -13.130 1.223 16.372 1.00 42.59 93 GLY A C 1
ATOM 689 O O . GLY A 1 93 ? -13.180 1.304 15.149 1.00 42.59 93 GLY A O 1
ATOM 690 N N . LEU A 1 94 ? -14.215 1.059 17.135 1.00 50.94 94 LEU A N 1
ATOM 691 C CA . LEU A 1 94 ? -15.573 1.220 16.608 1.00 50.94 94 LEU A CA 1
ATOM 692 C C . LEU A 1 94 ? -15.740 2.648 16.027 1.00 50.94 94 LEU A C 1
ATOM 694 O O . LEU A 1 94 ? -14.958 3.542 16.353 1.00 50.94 94 LEU A O 1
ATOM 698 N N . PHE A 1 95 ? -16.799 2.849 15.238 1.00 42.19 95 PHE A N 1
ATOM 699 C CA . PHE A 1 95 ? -17.667 4.042 15.184 1.00 42.19 95 PHE A CA 1
ATOM 700 C C . PHE A 1 95 ? -17.906 4.652 13.786 1.00 42.19 95 PHE A C 1
ATOM 702 O O . PHE A 1 95 ? -17.052 5.351 13.236 1.00 42.19 95 PHE A O 1
ATOM 709 N N . GLN A 1 96 ? -19.178 4.466 13.391 1.00 43.59 96 GLN A N 1
ATOM 710 C CA . GLN A 1 96 ? -19.987 4.980 12.274 1.00 43.59 96 GLN A CA 1
ATOM 711 C C . GLN A 1 96 ? -19.859 4.247 10.940 1.00 43.59 96 GLN A C 1
ATOM 713 O O . GLN A 1 96 ? -18.846 4.427 10.232 1.00 43.59 96 GLN A O 1
#

Solvent-accessible surface area (backbone atoms only — not comparable to full-atom values): 4727 Å² total; per-residue (Å²): 135,45,73,48,79,36,71,70,40,66,72,50,65,75,29,49,34,38,41,30,50,31,32,47,35,41,34,46,25,48,32,36,41,30,51,32,34,43,36,41,34,46,23,51,30,36,42,29,50,32,35,44,34,40,34,45,26,47,34,32,44,32,47,30,38,53,39,34,34,51,31,38,34,60,38,55,60,37,63,39,72,80,40,73,59,68,83,60,90,70,68,94,55,85,89,128

pLDDT: mean 82.77, std 13.91, range [42.19, 94.69]

Sequence (96 aa):
MDVAAVKTGTVLRDLDVATVKAGMSLRNLALATVKTGMVLRDLDGAAVKTGMVLRDLDVAAVKTGMSLRNLAMATVKKGIVHRFEPRFLLNHGLFQ

Organism: NCBI:txid83684

Foldseek 3Di:
DAEDEEAAEAEDEDGQEYEYAAYAYYECYAEYEYAHYAYYENYAYYEYAAYAYYECYAEYEYAEYAEAYNYAHYDYNYYDYPYYNYPDDDDDDDDD